Protein AF-A0A2S4WLW9-F1 (afdb_monomer_lite)

Radius of gyration: 24.47 Å; chains: 1; bounding box: 29×62×52 Å

S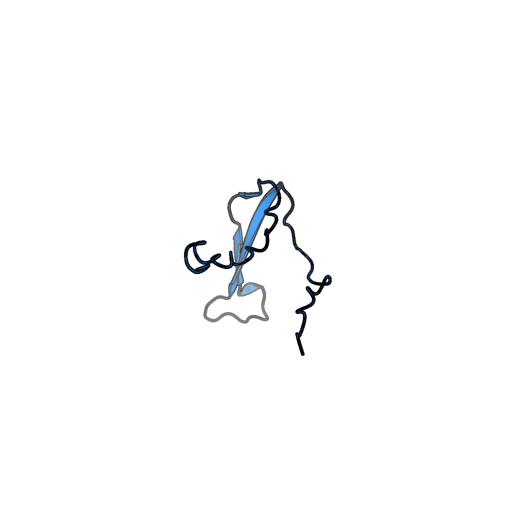tructure (mmCIF, N/CA/C/O backbone):
data_AF-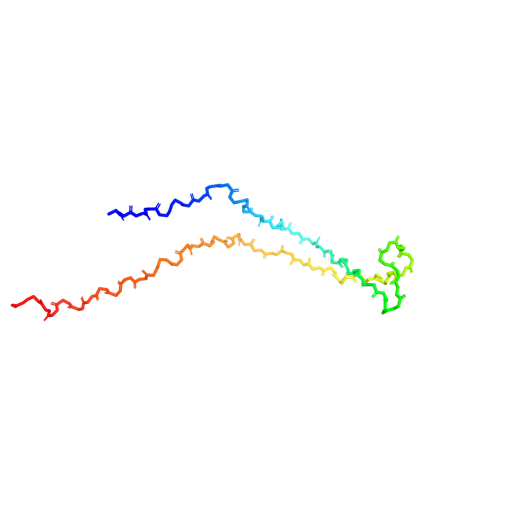A0A2S4WLW9-F1
#
_entry.id   AF-A0A2S4WLW9-F1
#
loop_
_atom_site.group_PDB
_atom_site.id
_atom_site.type_symbol
_atom_site.label_atom_id
_atom_site.label_alt_id
_atom_site.label_comp_id
_atom_site.label_asym_id
_atom_site.label_entity_id
_atom_site.label_seq_id
_atom_site.pdbx_PDB_ins_code
_atom_site.Cartn_x
_atom_site.Cartn_y
_atom_site.Cartn_z
_atom_site.occupancy
_atom_site.B_iso_or_equiv
_atom_site.auth_seq_id
_atom_site.auth_comp_id
_atom_site.auth_asym_id
_atom_site.auth_atom_id
_atom_site.pdbx_PDB_model_num
ATOM 1 N N . MET A 1 1 ? 16.303 -40.556 28.526 1.00 42.09 1 MET A N 1
ATOM 2 C CA . MET A 1 1 ? 16.603 -39.136 28.252 1.00 42.09 1 MET A CA 1
ATOM 3 C C . MET A 1 1 ? 15.331 -38.510 27.708 1.00 42.09 1 MET A C 1
ATOM 5 O O . MET A 1 1 ? 15.085 -38.603 26.516 1.00 42.09 1 MET A O 1
ATOM 9 N N . GLU A 1 2 ? 14.470 -37.985 28.580 1.00 46.16 2 GLU A N 1
ATOM 10 C CA . GLU A 1 2 ? 13.293 -37.227 28.141 1.00 46.16 2 GLU A CA 1
ATOM 11 C C . GLU A 1 2 ? 13.729 -35.793 27.864 1.00 46.16 2 GLU A C 1
ATOM 13 O O . GLU A 1 2 ? 14.160 -35.061 28.755 1.00 46.16 2 GLU A O 1
ATOM 18 N N . GLN A 1 3 ? 13.709 -35.429 26.588 1.00 46.22 3 GLN A N 1
ATOM 19 C CA . GLN A 1 3 ? 14.109 -34.118 26.117 1.00 46.22 3 GLN A CA 1
ATOM 20 C C . GLN A 1 3 ? 12.886 -33.205 26.193 1.00 46.22 3 GLN A C 1
ATOM 22 O O . GLN A 1 3 ? 12.120 -33.075 25.243 1.00 46.22 3 GLN A O 1
ATOM 27 N N . SER A 1 4 ? 12.685 -32.610 27.371 1.00 49.69 4 SER A N 1
ATOM 28 C CA . SER A 1 4 ? 11.674 -31.587 27.624 1.00 49.69 4 SER A CA 1
ATOM 29 C C . SER A 1 4 ? 11.871 -30.421 26.655 1.00 49.69 4 SER A C 1
ATOM 31 O O . SER A 1 4 ? 12.804 -29.628 26.800 1.00 49.69 4 SER A O 1
ATOM 33 N N . SER A 1 5 ? 11.007 -30.332 25.644 1.00 55.19 5 SER A N 1
ATOM 34 C CA . SER A 1 5 ? 10.957 -29.232 24.684 1.00 55.19 5 SER A CA 1
ATOM 35 C C . SER A 1 5 ? 10.566 -27.954 25.426 1.00 55.19 5 SER A C 1
ATOM 37 O O . SER A 1 5 ? 9.390 -27.682 25.666 1.00 55.19 5 SER A O 1
ATOM 39 N N . ARG A 1 6 ? 11.574 -27.199 25.871 1.00 55.88 6 ARG A N 1
ATOM 40 C CA . ARG A 1 6 ? 11.399 -25.874 26.461 1.00 55.88 6 ARG A CA 1
ATOM 41 C C . ARG A 1 6 ? 10.708 -24.985 25.428 1.00 55.88 6 ARG A C 1
ATOM 43 O O . ARG A 1 6 ? 11.244 -24.775 24.346 1.00 55.88 6 ARG A O 1
ATOM 50 N N . LEU A 1 7 ? 9.524 -24.485 25.773 1.00 56.78 7 LEU A N 1
ATOM 51 C CA . LEU A 1 7 ? 8.928 -23.333 25.106 1.00 56.78 7 LEU A CA 1
ATOM 52 C C . LEU A 1 7 ? 9.941 -22.193 25.215 1.00 56.78 7 LEU A C 1
ATOM 54 O O . LEU A 1 7 ? 10.284 -21.796 26.328 1.00 56.78 7 LEU A O 1
ATOM 58 N N . ASP A 1 8 ? 10.462 -21.733 24.084 1.00 56.44 8 ASP A N 1
ATOM 59 C CA . ASP A 1 8 ? 11.349 -20.581 24.038 1.00 56.44 8 ASP A CA 1
ATOM 60 C C . ASP A 1 8 ? 10.508 -19.320 24.333 1.00 56.44 8 ASP A C 1
ATOM 62 O O . ASP A 1 8 ? 9.640 -18.966 23.529 1.00 56.44 8 ASP A O 1
ATOM 66 N N . PRO A 1 9 ? 10.690 -18.651 25.490 1.00 59.53 9 PRO A N 1
ATOM 67 C CA . PRO A 1 9 ? 9.894 -17.483 25.862 1.00 59.53 9 PRO A CA 1
ATOM 68 C C . PRO A 1 9 ? 10.228 -16.239 25.023 1.00 59.53 9 PRO A C 1
ATOM 70 O O . PRO A 1 9 ? 9.635 -15.187 25.250 1.00 59.53 9 PRO A O 1
ATOM 73 N N . SER A 1 10 ? 11.179 -16.323 24.085 1.00 61.97 10 SER A N 1
ATOM 74 C CA . SER A 1 10 ? 11.639 -15.181 23.297 1.00 61.97 10 SER A CA 1
ATOM 75 C C . SER A 1 10 ? 10.872 -14.961 21.998 1.00 61.97 10 SER A C 1
ATOM 77 O O . SER A 1 10 ? 11.155 -13.979 21.318 1.00 61.97 10 SER A O 1
ATOM 79 N N . GLN A 1 11 ? 9.893 -15.804 21.638 1.00 62.66 11 GLN A N 1
ATOM 80 C CA . GLN A 1 11 ? 9.107 -15.555 20.429 1.00 62.66 11 GLN A CA 1
ATOM 81 C C . GLN A 1 11 ? 8.151 -14.374 20.674 1.00 62.66 11 GLN A C 1
ATOM 83 O O . GLN A 1 11 ? 7.191 -14.517 21.438 1.00 62.66 11 GLN A O 1
ATOM 88 N N . PRO A 1 12 ? 8.373 -13.195 20.059 1.00 63.97 12 PRO A N 1
ATOM 89 C CA . PRO A 1 12 ? 7.513 -12.052 20.300 1.00 63.97 12 PRO A CA 1
ATOM 90 C C . PRO A 1 12 ? 6.122 -12.365 19.750 1.00 63.97 12 PRO A C 1
ATOM 92 O O . PRO A 1 12 ? 5.933 -12.549 18.546 1.00 63.97 12 PRO A O 1
ATOM 95 N N . SER A 1 13 ? 5.123 -12.421 20.631 1.00 72.75 13 SER A N 1
ATOM 96 C CA . SER A 1 13 ? 3.731 -12.477 20.201 1.00 72.75 13 SER A CA 1
ATOM 97 C C . SER A 1 13 ? 3.354 -11.110 19.632 1.00 72.75 13 SER A C 1
ATOM 99 O O . SER A 1 13 ? 3.024 -10.187 20.379 1.00 72.75 13 SER A O 1
ATOM 101 N N . PHE A 1 14 ? 3.434 -10.955 18.314 1.00 72.81 14 PHE A N 1
ATOM 102 C CA . PHE A 1 14 ? 2.971 -9.742 17.655 1.00 72.81 14 PHE A CA 1
ATOM 103 C C . PHE A 1 14 ? 1.438 -9.721 17.640 1.00 72.81 14 PHE A C 1
ATOM 105 O O . PHE A 1 14 ? 0.797 -10.650 17.148 1.00 72.81 14 PHE A O 1
ATOM 112 N N . ARG A 1 15 ? 0.847 -8.665 18.206 1.00 78.06 15 ARG A N 1
ATOM 113 C CA . ARG A 1 15 ? -0.599 -8.415 18.188 1.00 78.06 15 ARG A CA 1
ATOM 114 C C . ARG A 1 15 ? -0.858 -7.104 17.465 1.00 78.06 15 ARG A C 1
ATOM 116 O O . ARG A 1 15 ? -0.316 -6.074 17.855 1.00 78.06 15 ARG A O 1
ATOM 123 N N . ILE A 1 16 ? -1.698 -7.155 16.437 1.00 83.12 16 ILE A N 1
ATOM 124 C CA . ILE A 1 16 ? -2.169 -5.958 15.738 1.00 83.12 16 ILE A CA 1
ATOM 125 C C . ILE A 1 16 ? -3.151 -5.236 16.676 1.00 83.12 16 ILE A C 1
ATOM 127 O O . ILE A 1 16 ? -4.076 -5.888 17.171 1.00 83.12 16 ILE A O 1
ATOM 131 N N . PRO A 1 17 ? -2.954 -3.939 16.975 1.00 88.19 17 PRO A N 1
ATOM 132 C CA . PRO A 1 17 ? -3.885 -3.194 17.814 1.00 88.19 17 PRO A CA 1
ATOM 133 C C . PRO A 1 17 ? -5.287 -3.105 17.194 1.00 88.19 17 PRO A C 1
ATOM 135 O O . PRO A 1 17 ? -5.471 -3.248 15.988 1.00 88.19 17 PRO A O 1
ATOM 138 N N . ILE A 1 18 ? -6.285 -2.868 18.042 1.00 90.62 18 ILE A N 1
ATOM 139 C CA . ILE A 1 18 ? -7.658 -2.600 17.599 1.00 90.62 18 ILE A CA 1
ATOM 140 C C . ILE A 1 18 ? -7.693 -1.211 16.960 1.00 90.62 18 ILE A C 1
ATOM 142 O O . ILE A 1 18 ? -7.167 -0.256 17.536 1.00 90.62 18 ILE A O 1
ATOM 146 N N . GLY A 1 19 ? -8.334 -1.094 15.799 1.00 91.56 19 GLY A N 1
ATOM 147 C CA . GLY A 1 19 ? -8.467 0.175 15.091 1.00 91.56 19 GLY A CA 1
ATOM 148 C C . GLY A 1 19 ? -8.741 0.010 13.602 1.00 91.56 19 GLY A C 1
ATOM 149 O O . GLY A 1 19 ? -8.875 -1.107 13.101 1.00 91.56 19 GLY A O 1
ATOM 150 N N . ASP A 1 20 ? -8.807 1.140 12.904 1.00 94.31 20 ASP A N 1
ATOM 151 C CA . ASP A 1 20 ? -8.989 1.183 11.458 1.00 94.31 20 ASP A CA 1
ATOM 152 C C . ASP A 1 20 ? -7.645 1.302 10.743 1.00 94.31 20 ASP A C 1
ATOM 154 O O . ASP A 1 20 ? -6.822 2.169 11.045 1.00 94.31 20 ASP A O 1
ATOM 158 N N . TYR A 1 21 ? -7.440 0.436 9.759 1.00 94.00 21 TYR A N 1
ATOM 159 C CA . TYR A 1 21 ? -6.206 0.335 8.996 1.00 94.00 21 TYR A CA 1
ATOM 160 C C . TYR A 1 21 ? -6.487 0.415 7.500 1.00 94.00 21 TYR A C 1
ATOM 162 O O . TYR A 1 21 ? -7.588 0.135 7.025 1.00 94.00 21 TYR A O 1
ATOM 170 N N . LYS A 1 22 ? -5.453 0.765 6.739 1.00 95.06 22 LYS A N 1
ATOM 171 C CA . LYS A 1 22 ? -5.419 0.600 5.287 1.00 95.06 22 LYS A CA 1
ATOM 172 C C . LYS A 1 22 ? -4.207 -0.237 4.921 1.00 95.06 22 LYS A C 1
ATOM 174 O O . LYS A 1 22 ? -3.149 -0.093 5.532 1.00 95.06 22 LYS A O 1
ATOM 179 N N . ILE A 1 23 ? -4.363 -1.089 3.919 1.00 94.25 23 ILE A N 1
ATOM 180 C CA . ILE A 1 23 ? -3.272 -1.877 3.356 1.00 94.25 23 ILE A CA 1
ATOM 181 C C . ILE A 1 23 ? -2.725 -1.115 2.151 1.00 94.25 23 ILE A C 1
ATOM 183 O O . ILE A 1 23 ? -3.490 -0.725 1.267 1.00 94.25 23 ILE A O 1
ATOM 187 N N . LEU A 1 24 ? -1.406 -0.917 2.123 1.00 95.75 24 LEU A N 1
ATOM 188 C CA . LEU A 1 24 ? -0.681 -0.444 0.948 1.00 95.75 24 LEU A CA 1
ATOM 189 C C . LEU A 1 24 ? -0.125 -1.658 0.204 1.00 95.75 24 LEU A C 1
ATOM 191 O O . LEU A 1 24 ? 0.727 -2.373 0.730 1.00 95.75 24 LEU A O 1
ATOM 195 N N . ILE A 1 25 ? -0.605 -1.883 -1.015 1.00 95.19 25 ILE A N 1
ATOM 196 C CA . ILE A 1 25 ? -0.056 -2.888 -1.921 1.00 95.19 25 ILE A CA 1
ATOM 197 C C . ILE A 1 25 ? 0.896 -2.175 -2.872 1.00 95.19 25 ILE A C 1
ATOM 199 O O . ILE A 1 25 ? 0.519 -1.198 -3.516 1.00 95.19 25 ILE A O 1
ATOM 203 N N . ARG A 1 26 ? 2.122 -2.690 -2.948 1.00 95.56 26 ARG A N 1
ATOM 204 C CA . ARG A 1 26 ? 3.166 -2.262 -3.875 1.00 95.56 26 ARG A CA 1
ATOM 205 C C . ARG A 1 26 ? 3.495 -3.437 -4.785 1.00 95.56 26 ARG A C 1
ATOM 207 O O . ARG A 1 26 ? 3.916 -4.478 -4.281 1.00 95.56 26 ARG A O 1
ATOM 214 N N . ALA A 1 27 ? 3.319 -3.279 -6.092 1.00 96.88 27 ALA A N 1
ATOM 215 C CA . ALA A 1 27 ? 3.670 -4.308 -7.068 1.00 96.88 27 ALA A CA 1
ATOM 216 C C . ALA A 1 27 ? 4.663 -3.767 -8.092 1.00 96.88 27 ALA A C 1
ATOM 218 O O . ALA A 1 27 ? 4.480 -2.672 -8.615 1.00 96.88 27 ALA A O 1
ATOM 219 N N . LEU A 1 28 ? 5.716 -4.539 -8.358 1.00 98.12 28 LEU A N 1
ATOM 220 C CA . LEU A 1 28 ? 6.665 -4.240 -9.426 1.00 98.12 28 LEU A CA 1
ATOM 221 C C . LEU A 1 28 ? 6.012 -4.570 -10.769 1.00 98.12 28 LEU A C 1
ATOM 223 O O . LEU A 1 28 ? 5.434 -5.652 -10.915 1.00 98.12 28 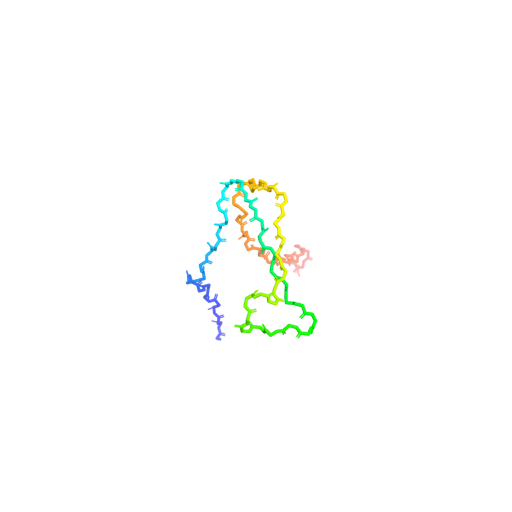LEU A O 1
ATOM 227 N N . ARG A 1 29 ? 6.123 -3.671 -11.748 1.00 96.94 29 ARG A N 1
ATOM 228 C CA . ARG A 1 29 ? 5.727 -3.967 -13.132 1.00 96.94 29 ARG A CA 1
ATOM 229 C C . ARG A 1 29 ? 6.550 -5.125 -13.695 1.00 96.94 29 ARG A C 1
ATOM 231 O O . ARG A 1 29 ? 7.677 -5.353 -13.273 1.00 96.94 29 ARG A O 1
ATOM 238 N N . VAL A 1 30 ? 5.995 -5.860 -14.657 1.00 96.88 30 VAL A N 1
ATOM 239 C CA . VAL A 1 30 ? 6.602 -7.100 -15.189 1.00 96.88 30 VAL A CA 1
ATOM 240 C C . VAL A 1 30 ? 8.032 -6.886 -15.706 1.00 96.88 30 VAL A C 1
ATOM 242 O O . VAL A 1 30 ? 8.879 -7.759 -15.544 1.00 96.88 30 VAL A O 1
ATOM 245 N N . ASP A 1 31 ? 8.301 -5.726 -16.293 1.00 96.50 31 ASP A N 1
ATOM 246 C CA . ASP A 1 31 ? 9.585 -5.288 -16.844 1.00 96.50 31 ASP A CA 1
ATOM 247 C C . ASP A 1 31 ? 10.281 -4.207 -15.993 1.00 96.50 31 ASP A C 1
ATOM 249 O O . ASP A 1 31 ? 11.279 -3.624 -16.417 1.00 96.50 31 ASP A O 1
ATOM 253 N N . GLY A 1 32 ? 9.770 -3.941 -14.789 1.00 95.81 32 GLY A N 1
ATOM 254 C CA . GLY A 1 32 ? 10.254 -2.887 -13.908 1.00 95.81 32 GLY A CA 1
ATOM 255 C C . GLY A 1 32 ? 11.567 -3.226 -13.199 1.00 95.81 32 GLY A C 1
ATOM 256 O O . GLY A 1 32 ? 11.859 -4.381 -12.879 1.00 95.81 32 GLY A O 1
ATOM 257 N N . ASN A 1 33 ? 12.342 -2.197 -12.861 1.00 96.94 33 ASN A N 1
ATOM 258 C CA . ASN A 1 33 ? 13.539 -2.320 -12.042 1.00 96.94 33 ASN A CA 1
ATOM 259 C C . ASN A 1 33 ? 13.186 -2.247 -10.539 1.00 96.94 33 ASN A C 1
ATOM 261 O O . ASN A 1 33 ? 12.703 -1.215 -10.071 1.00 96.94 33 ASN A O 1
ATOM 265 N N . PRO A 1 34 ? 13.498 -3.272 -9.717 1.00 96.56 34 PRO A N 1
ATOM 266 C CA . PRO A 1 34 ? 13.172 -3.263 -8.288 1.00 96.56 34 PRO A CA 1
ATOM 267 C C . PRO A 1 34 ? 13.895 -2.172 -7.484 1.00 96.56 34 PRO A C 1
ATOM 269 O O . PRO A 1 34 ? 13.484 -1.871 -6.362 1.00 96.56 34 PRO A O 1
ATOM 272 N N . TYR A 1 35 ? 14.956 -1.582 -8.041 1.00 97.44 35 TYR A N 1
ATOM 273 C CA . TYR A 1 35 ? 15.722 -0.496 -7.427 1.00 97.44 35 TYR A CA 1
ATOM 274 C C . TYR A 1 35 ? 15.204 0.901 -7.804 1.00 97.44 35 TYR A C 1
ATOM 276 O O . TYR A 1 35 ? 15.712 1.898 -7.289 1.00 97.44 35 TYR A O 1
ATOM 284 N N . THR A 1 36 ? 14.202 0.991 -8.681 1.00 96.44 36 THR A N 1
ATOM 285 C CA . THR A 1 36 ? 13.616 2.249 -9.149 1.00 96.44 36 THR A CA 1
ATOM 286 C C . THR A 1 36 ? 12.174 2.348 -8.674 1.00 96.44 36 THR A C 1
ATOM 288 O O . THR A 1 36 ? 11.327 1.539 -9.032 1.00 96.44 36 THR A O 1
ATOM 291 N N . ASP A 1 37 ? 11.868 3.356 -7.859 1.00 95.25 37 ASP A N 1
ATOM 292 C CA . ASP A 1 37 ? 10.543 3.450 -7.239 1.00 95.25 37 ASP A CA 1
ATOM 293 C C . ASP A 1 37 ? 9.406 3.716 -8.241 1.00 95.25 37 ASP A C 1
ATOM 295 O O . ASP A 1 37 ? 8.294 3.229 -8.062 1.00 95.25 37 ASP A O 1
ATOM 299 N N . ALA A 1 38 ? 9.705 4.419 -9.336 1.00 96.50 38 ALA A N 1
ATOM 300 C CA . ALA A 1 38 ? 8.743 4.745 -10.391 1.00 96.50 38 ALA A CA 1
ATOM 301 C C . ALA A 1 38 ? 8.211 3.520 -11.165 1.00 96.50 38 ALA A C 1
ATOM 303 O O . ALA A 1 38 ? 7.208 3.634 -11.873 1.00 96.50 38 ALA A O 1
ATOM 304 N N . ASP A 1 39 ? 8.859 2.361 -11.020 1.00 98.06 39 ASP A N 1
ATOM 305 C CA . ASP A 1 39 ? 8.462 1.112 -11.678 1.00 98.06 39 ASP A CA 1
ATOM 306 C C . ASP A 1 39 ? 7.450 0.299 -10.861 1.00 98.06 39 ASP A C 1
ATOM 308 O O . ASP A 1 39 ? 7.050 -0.799 -11.259 1.00 98.06 39 ASP A O 1
ATOM 312 N N . PHE A 1 40 ? 7.026 0.834 -9.716 1.00 97.88 40 PHE A N 1
ATOM 313 C CA . PHE A 1 40 ? 6.024 0.221 -8.865 1.00 97.88 40 PHE A CA 1
ATOM 314 C C . PHE A 1 40 ? 4.664 0.884 -9.029 1.00 97.88 40 PHE A C 1
ATOM 316 O O . PHE A 1 40 ? 4.532 2.107 -9.014 1.00 97.88 40 PHE A O 1
ATOM 323 N N . ASP A 1 41 ? 3.636 0.047 -9.108 1.00 97.50 41 ASP A N 1
ATOM 324 C CA . ASP A 1 41 ? 2.254 0.473 -8.976 1.00 97.50 41 ASP A CA 1
ATOM 325 C C . ASP A 1 41 ? 1.803 0.331 -7.517 1.00 97.50 41 ASP A C 1
ATOM 327 O O . ASP A 1 41 ? 2.170 -0.615 -6.804 1.00 97.50 41 ASP A O 1
ATOM 331 N N . TYR A 1 42 ? 1.008 1.305 -7.075 1.00 96.25 42 TYR A N 1
ATOM 332 C CA . TYR A 1 42 ? 0.548 1.429 -5.699 1.00 96.25 42 TYR A CA 1
ATOM 333 C C . TYR A 1 42 ? -0.973 1.429 -5.641 1.00 96.25 42 TYR A C 1
ATOM 335 O O . TYR A 1 42 ? -1.636 2.234 -6.296 1.00 96.25 42 TYR A O 1
ATOM 343 N N . TRP A 1 43 ? -1.521 0.577 -4.779 1.00 96.94 43 TRP A N 1
ATOM 344 C CA . TRP A 1 43 ? -2.946 0.569 -4.469 1.00 96.94 43 TRP A CA 1
ATOM 345 C C . TRP A 1 43 ? -3.160 0.604 -2.968 1.00 96.94 43 TRP A C 1
ATOM 347 O O . TRP A 1 43 ? -2.435 -0.025 -2.196 1.00 96.94 43 TRP A O 1
ATOM 357 N N . VAL A 1 44 ? -4.193 1.332 -2.558 1.00 96.12 44 VAL A N 1
ATOM 358 C CA . VAL A 1 44 ? -4.602 1.424 -1.161 1.00 96.12 44 VAL A CA 1
ATOM 359 C C . VAL A 1 44 ? -5.953 0.744 -1.019 1.00 96.12 44 VAL A C 1
ATOM 361 O O . VAL A 1 44 ? -6.879 1.034 -1.779 1.00 96.12 44 VAL A O 1
ATOM 364 N N . SER A 1 45 ? -6.076 -0.162 -0.052 1.00 90.19 45 SER A N 1
ATOM 365 C CA . SER A 1 45 ? -7.360 -0.793 0.243 1.00 90.19 45 SER A CA 1
ATOM 366 C C . SER A 1 45 ? -8.375 0.233 0.775 1.00 90.19 45 SER A C 1
ATOM 368 O O . SER A 1 45 ? -7.994 1.265 1.345 1.00 90.19 45 SER A O 1
ATOM 370 N N . PRO A 1 46 ? -9.682 -0.070 0.710 1.00 94.06 46 PRO A N 1
ATOM 371 C CA . PRO A 1 46 ? -10.643 0.537 1.623 1.00 94.06 46 PRO A CA 1
ATOM 372 C C . PRO A 1 46 ? -10.181 0.392 3.082 1.00 94.06 46 PRO A C 1
ATOM 374 O O . PRO A 1 46 ? -9.355 -0.470 3.403 1.00 94.06 46 PRO A O 1
ATOM 377 N N . ALA A 1 47 ? -10.707 1.239 3.966 1.00 94.19 47 ALA A N 1
ATOM 378 C CA . ALA A 1 47 ? -10.448 1.092 5.394 1.00 94.19 47 ALA A CA 1
ATOM 379 C C . ALA A 1 47 ? -11.001 -0.254 5.894 1.00 94.19 47 ALA A C 1
ATOM 381 O O . ALA A 1 47 ? -12.119 -0.633 5.543 1.00 94.19 47 ALA A O 1
ATOM 382 N N . ILE A 1 48 ? -10.208 -0.961 6.697 1.00 91.44 48 ILE A N 1
ATOM 383 C CA . ILE A 1 48 ? -10.587 -2.207 7.364 1.00 91.44 48 ILE A CA 1
ATOM 384 C C . ILE A 1 48 ? -10.497 -2.018 8.876 1.00 91.44 48 ILE A C 1
ATOM 386 O O . ILE A 1 48 ? -9.520 -1.460 9.373 1.00 91.44 48 ILE A O 1
ATOM 390 N N . SER A 1 49 ? -11.492 -2.504 9.612 1.00 91.44 49 SER A N 1
ATOM 391 C CA . SER A 1 49 ? -11.500 -2.433 11.074 1.00 91.44 49 SER A CA 1
ATOM 392 C C . SER A 1 49 ? -10.967 -3.734 11.666 1.00 91.44 49 SER A C 1
ATOM 394 O O . SER A 1 49 ? -11.525 -4.810 11.441 1.00 91.44 49 SER A O 1
ATOM 396 N N . VAL A 1 50 ? -9.902 -3.644 12.458 1.00 87.69 50 VAL A N 1
ATOM 397 C CA . VAL A 1 50 ? -9.416 -4.751 13.283 1.00 87.69 50 VAL A CA 1
ATOM 398 C C . VAL A 1 50 ? -10.198 -4.735 14.589 1.00 87.69 50 VAL A C 1
ATOM 400 O O . VAL A 1 50 ? -10.061 -3.817 15.396 1.00 87.69 50 VAL A O 1
ATOM 403 N N . SER A 1 51 ? -11.027 -5.759 14.787 1.00 83.88 51 SER A N 1
ATOM 404 C CA . SER A 1 51 ? -11.844 -5.948 15.987 1.00 83.88 51 SER A CA 1
ATOM 405 C C . SER A 1 51 ? -11.635 -7.351 16.565 1.00 83.88 51 SER A C 1
ATOM 407 O O . SER A 1 51 ? -11.415 -8.310 15.827 1.00 83.88 51 SER A O 1
ATOM 409 N N . GLY A 1 52 ? -11.669 -7.475 17.895 1.00 71.44 52 GLY A N 1
ATOM 410 C CA . GLY A 1 52 ? -11.587 -8.765 18.585 1.00 71.44 52 GLY A CA 1
ATOM 411 C C . GLY A 1 52 ? -10.803 -8.732 19.896 1.00 71.44 52 GLY A C 1
ATOM 412 O O . GLY A 1 52 ? -9.969 -7.861 20.134 1.00 71.44 52 GLY A O 1
ATOM 413 N N . SER A 1 53 ? -11.071 -9.714 20.760 1.00 58.88 53 SER A N 1
ATOM 414 C CA . SER A 1 53 ? -10.187 -10.059 21.876 1.00 58.88 53 SER A CA 1
ATOM 415 C C . SER A 1 53 ? -9.020 -10.900 21.356 1.00 58.88 53 SER A C 1
ATOM 417 O O . SER A 1 53 ? -9.215 -11.695 20.436 1.00 58.88 53 SER A O 1
ATOM 419 N N . PRO A 1 54 ? -7.810 -10.756 21.923 1.00 58.16 54 PRO A N 1
ATOM 420 C CA . PRO A 1 54 ? -6.653 -11.507 21.466 1.00 58.16 54 PRO A CA 1
ATOM 421 C C . PRO A 1 54 ? -6.960 -13.002 21.465 1.00 58.16 54 PRO A C 1
ATOM 423 O O . PRO A 1 54 ? -7.330 -13.557 22.501 1.00 58.16 54 PRO A O 1
ATOM 426 N N . VAL A 1 55 ? -6.776 -13.656 20.316 1.00 56.19 55 VAL A N 1
ATOM 427 C CA . VAL A 1 55 ? -6.784 -15.115 20.248 1.00 56.19 55 VAL A CA 1
ATOM 428 C C . VAL A 1 55 ? -5.605 -15.583 21.095 1.00 56.19 55 VAL A C 1
ATOM 430 O O . VAL A 1 55 ? -4.449 -15.536 20.675 1.00 56.19 55 VAL A O 1
ATOM 433 N N . ILE A 1 56 ? -5.876 -15.981 22.339 1.00 58.19 56 ILE A N 1
ATOM 434 C CA . ILE A 1 56 ? -4.934 -16.800 23.088 1.00 58.19 56 ILE A CA 1
ATOM 435 C C . ILE A 1 56 ? -4.879 -18.100 22.299 1.00 58.19 56 ILE A C 1
ATOM 437 O O . ILE A 1 56 ? -5.845 -18.862 22.295 1.00 58.19 56 ILE A O 1
ATOM 441 N N . HIS A 1 57 ? -3.768 -18.330 21.600 1.00 48.75 57 HIS A N 1
ATOM 442 C CA . HIS A 1 57 ? -3.419 -19.658 21.121 1.00 48.75 57 HIS A CA 1
ATOM 443 C C . HIS A 1 57 ? -3.314 -20.530 22.367 1.00 48.75 57 HIS A C 1
ATOM 445 O O . HIS A 1 57 ? -2.272 -20.590 23.014 1.00 48.75 57 HIS A O 1
ATOM 451 N N . ARG A 1 58 ? -4.426 -21.146 22.770 1.00 54.56 58 ARG A N 1
ATOM 452 C CA . ARG A 1 58 ? -4.396 -22.227 23.740 1.00 54.56 58 ARG A CA 1
ATOM 453 C C . ARG A 1 58 ? -3.655 -23.335 23.003 1.00 54.56 58 ARG A C 1
ATOM 455 O O . ARG A 1 58 ? -4.158 -23.755 21.960 1.00 54.56 58 ARG A O 1
ATOM 462 N N . PRO A 1 59 ? -2.467 -23.768 23.457 1.00 48.62 59 PRO A N 1
ATOM 463 C CA . PRO A 1 59 ? -1.840 -24.936 22.870 1.00 48.62 59 PRO A CA 1
ATOM 464 C C . PRO A 1 59 ? -2.886 -26.042 22.935 1.00 48.62 59 PRO A C 1
ATOM 466 O O . PRO A 1 59 ? -3.345 -26.388 24.026 1.00 48.62 59 PRO A O 1
ATOM 469 N N . THR A 1 60 ? -3.351 -26.526 21.785 1.00 52.56 60 THR A N 1
ATOM 470 C CA . THR A 1 60 ? -4.182 -27.722 21.739 1.00 52.56 60 THR A CA 1
ATOM 471 C C . THR A 1 60 ? -3.283 -28.846 22.207 1.00 52.56 60 THR A C 1
ATOM 473 O O . THR A 1 60 ? -2.511 -29.404 21.430 1.00 52.56 60 THR A O 1
ATOM 476 N N . THR A 1 61 ? -3.313 -29.120 23.509 1.00 53.06 61 THR A N 1
ATOM 477 C CA . THR A 1 61 ? -2.745 -30.337 24.062 1.00 53.06 61 THR A CA 1
ATOM 478 C C . THR A 1 61 ? -3.386 -31.477 23.274 1.00 53.06 61 THR A C 1
ATOM 480 O O . THR A 1 61 ? -4.620 -31.538 23.245 1.00 53.06 61 THR A O 1
ATOM 483 N N . PRO A 1 62 ? -2.622 -32.344 22.586 1.00 48.03 62 PRO A N 1
ATOM 484 C CA . PRO A 1 62 ? -3.208 -33.548 22.029 1.00 48.03 62 PRO A CA 1
ATOM 485 C C . PRO A 1 62 ? -3.833 -34.292 23.206 1.00 48.03 62 PRO A C 1
ATOM 487 O O . PRO A 1 62 ? -3.141 -34.674 24.150 1.00 48.03 62 PRO A O 1
ATOM 490 N N . GLN A 1 63 ? -5.161 -34.407 23.202 1.00 53.94 63 GLN A N 1
ATOM 491 C CA . GLN A 1 63 ? -5.859 -35.225 24.176 1.00 53.94 63 GLN A CA 1
ATOM 492 C C . GLN A 1 63 ? -5.350 -36.650 23.973 1.00 53.94 63 GLN A C 1
ATOM 494 O O . GLN A 1 63 ? -5.726 -37.322 23.012 1.00 53.94 63 GLN A O 1
ATOM 499 N N . SER A 1 64 ? -4.441 -37.086 24.846 1.00 46.28 64 SER A N 1
ATOM 500 C CA . SER A 1 64 ? -4.075 -38.489 24.957 1.00 46.28 64 SER A CA 1
ATOM 501 C C . SER A 1 64 ? -5.374 -39.238 25.213 1.00 46.28 64 SER A C 1
ATOM 503 O O . SER A 1 64 ? -6.017 -39.018 26.241 1.00 46.28 64 SER A O 1
ATOM 505 N N . ARG A 1 65 ? -5.818 -40.033 24.231 1.00 47.38 65 ARG A N 1
ATOM 506 C CA . ARG A 1 65 ? -6.948 -40.951 24.386 1.00 47.38 65 ARG A CA 1
ATOM 507 C C . ARG A 1 65 ? -6.641 -41.814 25.601 1.00 47.38 65 ARG A C 1
ATOM 509 O O . ARG A 1 65 ? -5.858 -42.755 25.507 1.00 47.38 65 ARG A O 1
ATOM 516 N N . SER A 1 66 ? -7.255 -41.506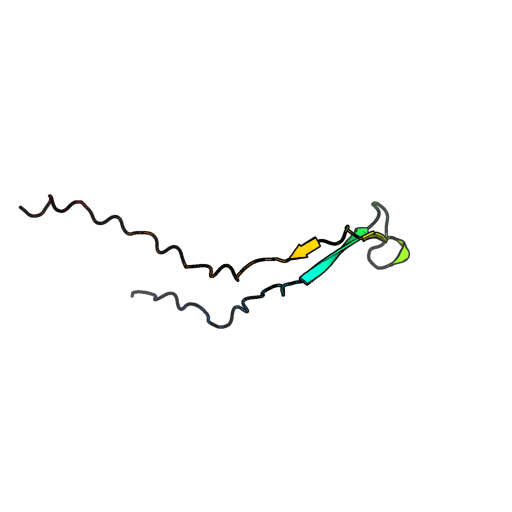 26.735 1.00 52.88 66 SER A N 1
ATOM 517 C CA . SER A 1 66 ? -7.363 -42.462 27.819 1.00 52.88 66 SER A CA 1
ATOM 518 C C . SER A 1 66 ? -8.115 -43.668 27.261 1.00 52.88 66 SER A C 1
ATOM 520 O O . SER A 1 66 ? -9.256 -43.562 26.808 1.00 52.88 66 SER A O 1
ATOM 522 N N . LEU A 1 67 ? -7.422 -44.806 27.211 1.00 60.00 67 LEU A N 1
ATOM 523 C CA . LEU A 1 67 ? -8.021 -46.093 26.884 1.00 60.00 67 LEU A CA 1
ATOM 524 C C . LEU A 1 67 ? -9.193 -46.350 27.850 1.00 60.00 67 LEU A C 1
ATOM 526 O O . LEU A 1 67 ? -9.097 -45.989 29.028 1.00 60.00 67 LEU A O 1
ATOM 530 N N . PRO A 1 68 ? -10.302 -46.947 27.381 1.00 50.03 68 PRO A N 1
ATOM 531 C CA . PRO A 1 68 ? -11.449 -47.222 28.233 1.00 50.03 68 PRO A CA 1
ATOM 532 C C . PRO A 1 68 ? -11.042 -48.137 29.392 1.00 50.03 68 PRO A C 1
ATOM 534 O O . PRO A 1 68 ? -10.252 -49.066 29.222 1.00 50.03 68 PRO A O 1
ATOM 537 N N . ALA A 1 69 ? -11.620 -47.887 30.568 1.00 57.09 69 ALA A N 1
ATOM 538 C CA . ALA A 1 69 ? -11.345 -48.562 31.840 1.00 57.09 69 ALA A CA 1
ATOM 539 C C . ALA A 1 69 ? -11.762 -50.054 31.893 1.00 57.09 69 ALA A C 1
ATOM 541 O O . ALA A 1 69 ? -12.071 -50.571 32.960 1.00 57.09 69 ALA A O 1
ATOM 542 N N . SER A 1 70 ? -11.777 -50.755 30.756 1.00 55.41 70 SER A N 1
ATOM 543 C CA . SER A 1 70 ? -12.227 -52.146 30.624 1.00 55.41 70 SER A CA 1
ATOM 544 C C . SER A 1 70 ? -11.084 -53.157 30.439 1.00 55.41 70 SER A C 1
ATOM 546 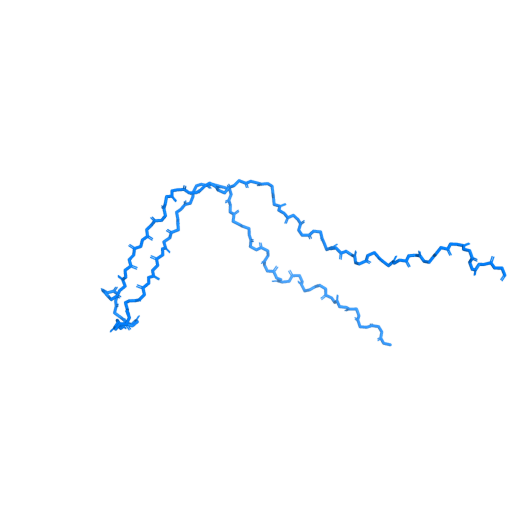O O . SER A 1 70 ? -11.346 -54.321 30.159 1.00 55.41 70 SER A O 1
ATOM 548 N N . MET A 1 71 ? -9.822 -52.744 30.605 1.00 53.78 71 MET A N 1
ATOM 549 C CA . MET A 1 71 ? -8.646 -53.636 30.593 1.00 53.78 71 MET A CA 1
ATOM 550 C C . MET A 1 71 ? -7.941 -53.684 31.958 1.00 53.78 71 MET A C 1
ATOM 552 O O . MET A 1 71 ? -6.716 -53.740 32.038 1.00 53.78 71 MET A O 1
ATOM 556 N N . ARG A 1 72 ? -8.712 -53.620 33.050 1.00 49.50 72 ARG A N 1
ATOM 557 C CA . ARG A 1 72 ? -8.230 -53.934 34.400 1.00 49.50 72 ARG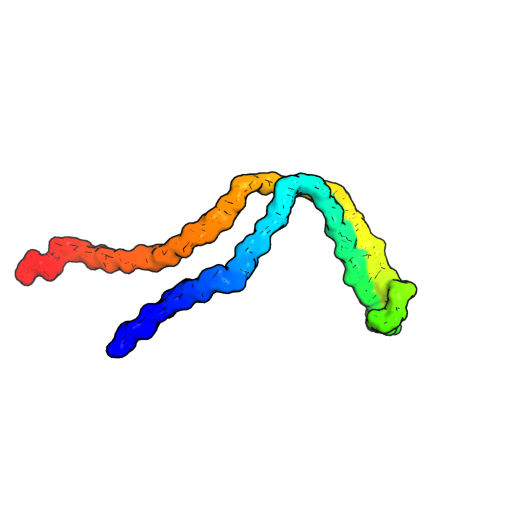 A CA 1
ATOM 558 C C . ARG A 1 72 ? -9.033 -55.126 34.921 1.00 49.50 72 ARG A C 1
ATOM 560 O O . ARG A 1 72 ? -10.050 -54.944 35.582 1.00 49.50 72 ARG A O 1
ATOM 567 N N . GLY A 1 73 ? -8.590 -56.318 34.539 1.00 42.16 73 GLY A N 1
ATOM 568 C CA . GLY A 1 73 ? -9.062 -57.621 34.999 1.00 42.16 73 GLY A CA 1
ATOM 569 C C . GLY A 1 73 ? -7.894 -58.583 34.964 1.00 42.16 73 GLY A C 1
ATOM 570 O O . GLY A 1 73 ? -7.265 -58.644 33.885 1.00 42.16 73 GLY A O 1
#

pLDDT: mean 74.67, std 20.38, range [42.09, 98.12]

Secondary structure (DSSP, 8-state):
--------TTS----PPSEEE--EEEEE-TT--TT-GGGEEEEEPPPEEE------------------TT---

Foldseek 3Di:
DDDPPDDDPPPDPDDDDWAKDKDKDWDADPPHDPVDRVRIDIDIDDIDTDDDDDPPPPPPDPPPPPDPPPPPD

Sequence (73 aa):
MEQSSRLDPSQPSFRIPIGDYKILIRALRVDGNPYTDADFDYWVSPAISVSGSPVIHRPTTPQSRSLPASMRG

Organism: NCBI:txid27350